Protein AF-A0A5N7J7E9-F1 (afdb_monomer_lite)

Sequence (113 aa):
MLNIFLIEDDETIALGIKTFLLRNSYKVIHAENLKKGKELIELTIGEYNLFRQLLENKNRTLTRGVLLQKLWDIDGEFVNDNTLSVAIKRLRQKLTNNTIIKTVRGIGYRLDD

Secondary structure (DSSP, 8-state):
--EEEEE-S-HHHHHHHHHHHHHTT-EEEEESSHHHHHHHTT--HHHHHHHHHHHHTTTSPEEHHHHHHHHHHHH-S---HHHHHHHHHHHHHHTS-TTSEEEETTTEEEE--

Foldseek 3Di:
DAEDEAAAQDPVVQVVVCVVCVVVVYHYDYDPHPVVSVVVLVADPLLVQLVVVQVVQAPHFDFLVNSQVSSCVPPVDRQDSVNLVVSLVSSCVSVVHVPQWDAPPPGHIHGYD

InterPro domains:
  IPR001867 OmpR/PhoB-type DNA-binding domain [PF00486] (39-111)
  IPR001867 OmpR/PhoB-type DNA-binding domain [PS51755] (10-113)
  IPR001867 OmpR/PhoB-type DNA-binding domain [SM00862] (38-111)
  IPR001867 OmpR/PhoB-type DNA-binding domain [cd00383] (34-111)
  IPR011006 CheY-like superfamily [SSF52172] (1-42)
  IPR016032 Signal transduction response regulator, C-terminal effector [SSF46894] (34-111)
  IPR036388 Winged helix-like DNA-binding domain superfamily [G3DSA:1.10.10.10] (19-113)
  IPR039420 Transcriptional regulatory protein WalR-like [PTHR48111] (41-112)

Radius of gyration: 16.15 Å; chains: 1; bounding box: 27×34×43 Å

pLDDT: mean 82.6, std 11.8, range [54.44, 96.88]

Organism: NCBI:txid238834

Structure (mmCIF, N/CA/C/O backbone):
data_AF-A0A5N7J7E9-F1
#
_entry.id   AF-A0A5N7J7E9-F1
#
loop_
_atom_site.group_PDB
_atom_site.id
_atom_site.type_symbol
_atom_site.label_atom_id
_atom_site.label_alt_id
_atom_site.label_comp_id
_atom_site.label_asym_id
_atom_site.label_entity_id
_atom_site.label_seq_id
_atom_site.pdbx_PDB_ins_code
_atom_site.Cartn_x
_atom_site.Cartn_y
_atom_site.Cartn_z
_atom_site.occupancy
_atom_site.B_iso_or_equiv
_atom_site.auth_seq_id
_atom_site.auth_comp_id
_atom_site.auth_asym_id
_atom_site.auth_atom_id
_atom_site.pdbx_PDB_model_num
ATOM 1 N N . MET A 1 1 ? -6.185 -9.521 13.969 1.00 55.72 1 MET A N 1
ATOM 2 C CA . MET A 1 1 ? -6.217 -8.138 14.486 1.00 55.72 1 MET A CA 1
ATOM 3 C C . MET A 1 1 ? -6.487 -7.236 13.297 1.00 55.72 1 MET A C 1
ATOM 5 O O . MET A 1 1 ? -5.714 -7.298 12.349 1.00 55.72 1 MET A O 1
ATOM 9 N N . LEU A 1 2 ? -7.620 -6.537 13.272 1.00 58.44 2 LEU A N 1
ATOM 10 C CA . LEU A 1 2 ? -8.031 -5.729 12.121 1.00 58.44 2 LEU A CA 1
ATOM 11 C C . LEU A 1 2 ? -7.352 -4.348 12.207 1.00 58.44 2 LEU A C 1
ATOM 13 O O . LEU A 1 2 ? -7.284 -3.761 13.290 1.00 58.44 2 LEU A O 1
ATOM 17 N N . ASN A 1 3 ? -6.818 -3.863 11.084 1.00 77.25 3 ASN A N 1
ATOM 18 C CA . ASN A 1 3 ? -6.218 -2.533 10.985 1.00 77.25 3 ASN A CA 1
ATOM 19 C C . ASN A 1 3 ? -7.284 -1.555 10.483 1.00 77.25 3 ASN A C 1
ATOM 21 O O . ASN A 1 3 ? -7.948 -1.838 9.488 1.00 77.25 3 ASN A O 1
ATOM 25 N N . ILE A 1 4 ? -7.435 -0.422 11.158 1.00 77.81 4 ILE A N 1
ATOM 26 C CA . ILE A 1 4 ? -8.388 0.628 10.807 1.00 77.81 4 ILE A CA 1
ATOM 27 C C . ILE A 1 4 ? -7.605 1.886 10.451 1.00 77.81 4 ILE A C 1
ATOM 29 O O . ILE A 1 4 ? -6.798 2.375 11.243 1.00 77.81 4 ILE A O 1
ATOM 33 N N . PHE A 1 5 ? -7.854 2.398 9.249 1.00 84.44 5 PHE A N 1
ATOM 34 C CA . PHE A 1 5 ? -7.383 3.708 8.829 1.00 84.44 5 PHE A CA 1
ATOM 35 C C . PHE A 1 5 ? -8.497 4.721 9.099 1.00 84.44 5 PHE A C 1
ATOM 37 O O . PHE A 1 5 ? -9.533 4.696 8.438 1.00 84.44 5 PHE A O 1
ATOM 44 N N . LEU A 1 6 ? -8.312 5.558 10.114 1.00 88.62 6 LEU A N 1
ATOM 45 C CA . LEU A 1 6 ? -9.253 6.591 10.525 1.00 88.62 6 LEU A CA 1
ATOM 46 C C . LEU A 1 6 ? -8.902 7.893 9.799 1.00 88.62 6 LEU A C 1
ATOM 48 O O . LEU A 1 6 ? -7.817 8.430 10.007 1.00 88.62 6 LEU A O 1
ATOM 52 N N . ILE A 1 7 ? -9.808 8.391 8.959 1.00 90.38 7 ILE A N 1
ATOM 53 C CA . ILE A 1 7 ? -9.733 9.750 8.414 1.00 90.38 7 ILE A CA 1
ATOM 54 C C . ILE A 1 7 ? -10.736 10.595 9.183 1.00 90.38 7 ILE A C 1
ATOM 56 O O . ILE A 1 7 ? -11.929 10.327 9.086 1.00 90.38 7 ILE A O 1
ATOM 60 N N . GLU A 1 8 ? -10.247 11.556 9.955 1.00 94.12 8 GLU A N 1
ATOM 61 C CA . GLU A 1 8 ? -11.079 12.434 10.779 1.00 94.12 8 GLU A CA 1
ATOM 62 C C . GLU A 1 8 ? -10.323 13.741 11.015 1.00 94.12 8 GLU A C 1
ATOM 64 O O . GLU A 1 8 ? -9.194 13.698 11.514 1.00 94.12 8 GLU A O 1
ATOM 69 N N . ASP A 1 9 ? -10.905 14.869 10.616 1.00 93.19 9 ASP A N 1
ATOM 70 C CA . ASP A 1 9 ? -10.279 16.189 10.698 1.00 93.19 9 ASP A CA 1
ATOM 71 C C . ASP A 1 9 ? -10.458 16.839 12.074 1.00 93.19 9 ASP A C 1
ATOM 73 O O . ASP A 1 9 ? -9.603 17.628 12.483 1.00 93.19 9 ASP A O 1
ATOM 77 N N . ASP A 1 10 ? -11.494 16.460 12.827 1.00 96.25 10 ASP A N 1
ATOM 78 C CA . ASP A 1 10 ? -11.666 16.893 14.212 1.00 96.25 10 ASP A CA 1
ATOM 79 C C . ASP A 1 10 ? -10.822 16.047 15.187 1.00 96.25 10 ASP A C 1
ATOM 81 O O . ASP A 1 10 ? -11.006 14.837 15.351 1.00 96.25 10 ASP A O 1
ATOM 85 N N . GLU A 1 11 ? -9.897 16.694 15.899 1.00 91.06 11 GLU A N 1
ATOM 86 C CA . GLU A 1 11 ? -8.965 16.021 16.813 1.00 91.06 11 GLU A CA 1
ATOM 87 C C . GLU A 1 11 ? -9.661 15.373 18.026 1.00 91.06 11 GLU A C 1
ATOM 89 O O . GLU A 1 11 ? -9.245 14.307 18.494 1.00 91.06 11 GLU A O 1
ATOM 94 N N . THR A 1 12 ? -10.752 15.968 18.516 1.00 94.75 12 THR A N 1
ATOM 95 C CA . THR A 1 12 ? -11.487 15.465 19.687 1.00 94.75 12 THR A CA 1
ATOM 96 C C . THR A 1 12 ? -12.273 14.209 19.322 1.00 94.75 12 THR A C 1
ATOM 98 O O . THR A 1 12 ? -12.238 13.209 20.049 1.00 94.75 12 THR A O 1
ATOM 101 N N . ILE A 1 13 ? -12.943 14.233 18.167 1.00 94.25 13 ILE A N 1
ATOM 102 C CA . ILE A 1 13 ? -13.671 13.082 17.624 1.00 94.25 13 ILE A CA 1
ATOM 103 C C . ILE A 1 13 ? -12.686 11.955 17.300 1.00 94.25 13 ILE A C 1
ATOM 105 O O . ILE A 1 13 ? -12.883 10.813 17.736 1.00 94.25 13 ILE A O 1
ATOM 109 N N . ALA A 1 14 ? -11.581 12.275 16.620 1.00 91.94 14 ALA A N 1
ATOM 110 C CA . ALA A 1 14 ? -10.544 11.311 16.280 1.00 91.94 14 ALA A CA 1
ATOM 111 C C . ALA A 1 14 ? -9.977 10.608 17.520 1.00 91.94 14 ALA A C 1
ATOM 113 O O . ALA A 1 14 ? -9.821 9.382 17.524 1.00 91.94 14 ALA A O 1
ATOM 114 N N . LEU A 1 15 ? -9.709 11.358 18.594 1.00 91.19 15 LEU A N 1
ATOM 115 C CA . LEU A 1 15 ? -9.214 10.817 19.858 1.00 91.19 15 LEU A CA 1
ATOM 116 C C . LEU A 1 15 ? -10.215 9.845 20.494 1.00 91.19 15 LEU A C 1
ATOM 118 O O . LEU A 1 15 ? -9.820 8.758 20.935 1.00 91.19 15 LEU A O 1
ATOM 122 N N . GLY A 1 16 ? -11.502 10.202 20.517 1.00 96.19 16 GLY A N 1
ATOM 123 C CA . GLY A 1 16 ? -12.567 9.347 21.041 1.00 96.19 16 GLY A CA 1
ATOM 124 C C . GLY A 1 16 ? -12.664 8.020 20.284 1.00 96.19 16 GLY A C 1
ATOM 125 O O . GLY A 1 16 ? -12.600 6.944 20.890 1.00 96.19 16 GLY A O 1
ATOM 126 N N . ILE A 1 17 ? -12.724 8.087 18.951 1.00 92.62 17 ILE A N 1
ATOM 127 C CA . ILE A 1 17 ? -12.812 6.908 18.078 1.00 92.62 17 ILE A CA 1
ATOM 128 C C . ILE A 1 17 ? -11.553 6.044 18.209 1.00 92.62 17 ILE A C 1
ATOM 130 O O . ILE A 1 17 ? -11.647 4.838 18.447 1.00 92.62 17 ILE A O 1
ATOM 134 N N . LYS A 1 18 ? -10.361 6.644 18.122 1.00 91.81 18 LYS A N 1
ATOM 135 C CA . LYS A 1 18 ? -9.084 5.930 18.258 1.00 91.81 18 LYS A CA 1
ATOM 136 C C . LYS A 1 18 ? -8.987 5.210 19.600 1.00 91.81 18 LYS A C 1
ATOM 138 O O . LYS A 1 18 ? -8.592 4.046 19.637 1.00 91.81 18 LYS A O 1
ATOM 143 N N . THR A 1 19 ? -9.391 5.860 20.691 1.00 92.12 19 THR A N 1
ATOM 144 C CA . THR A 1 19 ? -9.386 5.264 22.035 1.00 92.12 19 THR A CA 1
ATOM 145 C C . THR A 1 19 ? -10.306 4.049 22.112 1.00 92.12 19 THR A C 1
ATOM 147 O O . THR A 1 19 ? -9.906 3.004 22.629 1.00 92.12 19 THR A O 1
ATOM 150 N N . PHE A 1 20 ? -11.522 4.156 21.570 1.00 94.31 20 PHE A N 1
ATOM 151 C CA . PHE A 1 20 ? -12.464 3.040 21.515 1.00 94.31 20 PHE A CA 1
ATOM 152 C C . PHE A 1 20 ? -11.897 1.859 20.717 1.00 94.31 20 PHE A C 1
ATOM 154 O O . PHE A 1 20 ? -11.918 0.719 21.182 1.00 94.31 20 PHE A O 1
ATOM 161 N N . LEU A 1 21 ? -11.340 2.124 19.539 1.00 89.62 21 LEU A N 1
ATOM 162 C CA . LEU A 1 21 ? -10.793 1.091 18.669 1.00 89.62 21 LEU A CA 1
ATOM 163 C C . LEU A 1 21 ? -9.567 0.396 19.293 1.00 89.62 21 LEU A C 1
ATOM 165 O O . LEU A 1 21 ? -9.487 -0.832 19.300 1.00 89.62 21 LEU A O 1
ATOM 169 N N . LEU A 1 22 ? -8.648 1.146 19.905 1.00 85.38 22 LEU A N 1
ATOM 170 C CA . LEU A 1 22 ? -7.493 0.563 20.598 1.00 85.38 22 LEU A CA 1
ATOM 171 C C . LEU A 1 22 ? -7.919 -0.346 21.763 1.00 85.38 22 LEU A C 1
ATOM 173 O O . LEU A 1 22 ? -7.370 -1.436 21.922 1.00 85.38 22 LEU A O 1
ATOM 177 N N . ARG A 1 23 ? -8.941 0.049 22.539 1.00 93.69 23 ARG A N 1
ATOM 178 C CA . ARG A 1 23 ? -9.511 -0.781 23.621 1.00 93.69 23 ARG A CA 1
ATOM 179 C C . ARG A 1 23 ? -10.119 -2.087 23.113 1.00 93.69 23 ARG A C 1
ATOM 181 O O . ARG A 1 23 ? -10.084 -3.090 23.815 1.00 93.69 23 ARG A O 1
ATOM 188 N N . ASN A 1 24 ? -10.627 -2.084 21.886 1.00 90.50 24 ASN A N 1
ATOM 189 C CA . ASN A 1 24 ? -11.164 -3.266 21.219 1.00 90.50 24 ASN A CA 1
ATOM 190 C C . ASN A 1 24 ? -10.102 -4.020 20.397 1.00 90.50 24 ASN A C 1
ATOM 192 O O . ASN A 1 24 ? -10.439 -4.806 19.515 1.00 90.50 24 ASN A O 1
ATOM 196 N N . SER A 1 25 ? -8.813 -3.818 20.697 1.00 86.25 25 SER A N 1
ATOM 197 C CA . SER A 1 25 ? -7.695 -4.531 20.065 1.00 86.25 25 SER A CA 1
ATOM 198 C C . SER A 1 25 ? -7.591 -4.322 18.545 1.00 86.25 25 SER A C 1
ATOM 200 O O . SER A 1 25 ? -7.075 -5.183 17.828 1.00 86.25 25 SER A O 1
ATOM 202 N N . TYR A 1 26 ? -8.061 -3.183 18.033 1.00 75.06 26 TYR A N 1
ATOM 203 C CA . TYR A 1 26 ? -7.781 -2.744 16.667 1.00 75.06 26 TYR A CA 1
ATOM 204 C C . TYR A 1 26 ? -6.444 -2.002 16.616 1.00 75.06 26 TYR A C 1
ATOM 206 O O . TYR A 1 26 ? -6.103 -1.254 17.532 1.00 75.06 26 TYR A O 1
ATOM 214 N N . LYS A 1 27 ? -5.700 -2.144 15.515 1.00 78.38 27 LYS A N 1
ATOM 215 C CA . LYS A 1 27 ? -4.598 -1.219 15.208 1.00 78.38 27 LYS A CA 1
ATOM 216 C C . LYS A 1 27 ? -5.169 -0.036 14.445 1.00 78.38 27 LYS A C 1
ATOM 218 O O . LYS A 1 27 ? -5.862 -0.245 13.455 1.00 78.38 27 LYS A O 1
ATOM 223 N N . VAL A 1 28 ? -4.877 1.184 14.885 1.00 84.19 28 VAL A N 1
ATOM 224 C CA . VAL A 1 28 ? -5.451 2.401 14.296 1.00 84.19 28 VAL A CA 1
ATOM 225 C C . VAL A 1 28 ? -4.345 3.297 13.761 1.00 84.19 28 VAL A C 1
ATOM 227 O O . VAL A 1 28 ? -3.460 3.696 14.519 1.00 84.19 28 VAL A O 1
ATOM 230 N N . ILE A 1 29 ? -4.426 3.641 12.479 1.00 84.81 29 ILE A N 1
ATOM 231 C CA . ILE A 1 29 ? -3.660 4.731 11.868 1.00 84.81 29 ILE A CA 1
ATOM 232 C C . ILE A 1 29 ? -4.649 5.871 11.647 1.00 84.81 29 ILE A C 1
ATOM 234 O O . ILE A 1 29 ? -5.696 5.649 11.049 1.00 84.81 29 ILE A O 1
ATOM 238 N N . HIS A 1 30 ? -4.358 7.060 12.168 1.00 88.69 30 HIS A N 1
ATOM 239 C CA . HIS A 1 30 ? -5.224 8.232 12.028 1.00 88.69 30 HIS A CA 1
ATOM 240 C C . HIS A 1 30 ? -4.558 9.268 11.128 1.00 88.69 30 HIS A C 1
ATOM 242 O O . HIS A 1 30 ? -3.357 9.501 11.253 1.00 88.69 30 HIS A O 1
ATOM 248 N N . ALA A 1 31 ? -5.341 9.868 10.238 1.00 88.62 31 ALA A N 1
ATOM 249 C CA . ALA A 1 31 ? -4.956 11.019 9.443 1.00 88.62 31 ALA A CA 1
ATOM 250 C C . ALA A 1 31 ? -6.070 12.066 9.466 1.00 88.62 31 ALA A C 1
ATOM 252 O O . ALA A 1 31 ? -7.248 11.719 9.439 1.00 88.62 31 ALA A O 1
ATOM 253 N N . GLU A 1 32 ? -5.695 13.342 9.424 1.00 88.50 32 GLU A N 1
ATOM 254 C CA . GLU A 1 32 ? -6.663 14.448 9.416 1.00 88.50 32 GLU A CA 1
ATOM 255 C C . GLU A 1 32 ? -7.488 14.502 8.114 1.00 88.50 32 GLU A C 1
ATOM 257 O O . GLU A 1 32 ? -8.607 14.985 8.078 1.00 88.50 32 GLU A O 1
ATOM 262 N N . ASN A 1 33 ? -6.926 14.031 7.000 1.00 86.25 33 ASN A N 1
ATOM 263 C CA . ASN A 1 33 ? -7.578 14.045 5.699 1.00 86.25 33 ASN A CA 1
ATOM 264 C C . ASN A 1 33 ? -6.981 12.966 4.795 1.00 86.25 33 ASN A C 1
ATOM 266 O O . ASN A 1 33 ? -5.929 12.383 5.074 1.00 86.25 33 ASN A O 1
ATOM 270 N N . LEU A 1 34 ? -7.642 12.720 3.664 1.00 75.50 34 LEU A N 1
ATOM 271 C CA . LEU A 1 34 ? -7.230 11.688 2.715 1.00 75.50 34 LEU A CA 1
ATOM 272 C C . LEU A 1 34 ? -5.835 11.948 2.117 1.00 75.50 34 LEU A C 1
ATOM 274 O O . LEU A 1 34 ? -5.132 10.999 1.778 1.00 75.50 34 LEU A O 1
ATOM 278 N N . LYS A 1 35 ? -5.420 13.216 1.988 1.00 75.62 35 LYS A N 1
ATOM 279 C CA . LYS A 1 35 ? -4.096 13.574 1.461 1.00 75.62 35 LYS A CA 1
ATOM 280 C C . LYS A 1 35 ? -2.995 13.147 2.435 1.00 75.62 35 LYS A C 1
ATOM 282 O O . LYS A 1 35 ? -2.135 12.363 2.048 1.00 75.62 35 LYS A O 1
ATOM 287 N N . LYS A 1 36 ? -3.081 13.557 3.703 1.00 74.69 36 LYS A N 1
ATOM 288 C CA . LYS A 1 36 ? -2.154 13.119 4.758 1.00 74.69 36 LYS A CA 1
ATOM 289 C C . LYS A 1 36 ? -2.247 11.621 5.024 1.00 74.69 36 LYS A C 1
ATOM 291 O O . LYS A 1 36 ? -1.243 10.978 5.301 1.00 74.69 36 LYS A O 1
ATOM 296 N N . GLY A 1 37 ? -3.434 11.038 4.866 1.00 72.94 37 GLY A N 1
ATOM 297 C CA . GLY A 1 37 ? -3.623 9.595 4.950 1.00 72.94 37 GLY A CA 1
ATOM 298 C C . GLY A 1 37 ? -2.789 8.833 3.921 1.00 72.94 37 GLY A C 1
ATOM 299 O O . GLY A 1 37 ? -2.171 7.826 4.248 1.00 72.94 37 GLY A O 1
ATOM 300 N N . LYS A 1 38 ? -2.700 9.350 2.692 1.00 67.06 38 LYS A N 1
ATOM 301 C CA . LYS A 1 38 ? -1.829 8.783 1.654 1.00 67.06 38 LYS A CA 1
ATOM 302 C C . LYS A 1 38 ? -0.341 8.945 1.981 1.00 67.06 38 LYS A C 1
ATOM 304 O O . LYS A 1 38 ? 0.428 8.038 1.677 1.00 67.06 38 LYS A O 1
ATOM 309 N N . GLU A 1 39 ? 0.051 10.052 2.612 1.00 65.88 39 GLU A N 1
ATOM 310 C CA . GLU A 1 39 ? 1.432 10.302 3.058 1.00 65.88 39 GLU A CA 1
ATOM 311 C C . GLU A 1 39 ? 1.844 9.366 4.215 1.00 65.88 39 GLU A C 1
ATOM 313 O O . GLU A 1 39 ? 2.963 8.861 4.228 1.00 65.88 39 GLU A O 1
ATOM 318 N N . LEU A 1 40 ? 0.924 9.050 5.135 1.00 63.19 40 LEU A N 1
ATOM 319 C CA . LEU A 1 40 ? 1.164 8.207 6.320 1.00 63.19 40 LEU A CA 1
ATOM 320 C C . LEU A 1 40 ? 1.442 6.726 6.026 1.00 63.19 40 LEU A C 1
ATOM 322 O O . LEU A 1 40 ? 1.963 6.024 6.888 1.00 63.19 40 LEU A O 1
ATOM 326 N N . ILE A 1 41 ? 1.111 6.231 4.830 1.00 65.62 41 ILE A N 1
ATOM 327 C CA . ILE A 1 41 ? 1.475 4.866 4.403 1.00 65.62 41 ILE A CA 1
ATOM 328 C C . ILE A 1 41 ? 2.924 4.845 3.851 1.00 65.62 41 ILE A C 1
ATOM 330 O O . ILE A 1 41 ? 3.422 3.794 3.446 1.00 65.62 41 ILE A O 1
ATOM 334 N N . GLU A 1 42 ? 3.611 6.000 3.830 1.00 66.69 42 GLU A N 1
ATOM 335 C CA . GLU A 1 42 ? 4.972 6.199 3.310 1.00 66.69 42 GLU A CA 1
ATOM 336 C C . GLU A 1 42 ? 5.188 5.536 1.943 1.00 66.69 42 GLU A C 1
ATOM 338 O O . GLU A 1 42 ? 6.221 4.917 1.685 1.00 66.69 42 GLU A O 1
ATOM 343 N N . LEU A 1 43 ? 4.199 5.594 1.053 1.00 73.12 43 LEU A N 1
ATOM 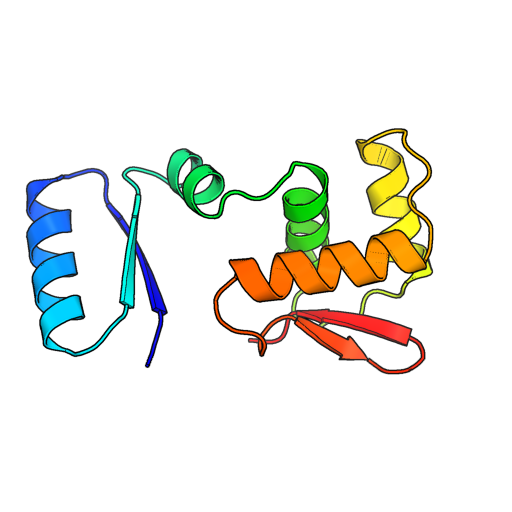344 C CA . LEU A 1 43 ? 4.353 5.033 -0.285 1.00 73.12 43 LEU A CA 1
ATOM 345 C C . LEU A 1 43 ? 5.275 5.935 -1.103 1.00 73.12 43 LEU A C 1
ATOM 347 O O . LEU A 1 43 ? 5.073 7.148 -1.166 1.00 73.12 43 LEU A O 1
ATOM 351 N N . THR A 1 44 ? 6.265 5.348 -1.775 1.00 75.62 44 THR A N 1
ATOM 352 C CA . THR A 1 44 ? 6.954 6.072 -2.850 1.00 75.62 44 THR A CA 1
ATOM 353 C C . THR A 1 44 ? 5.968 6.362 -3.985 1.00 75.62 44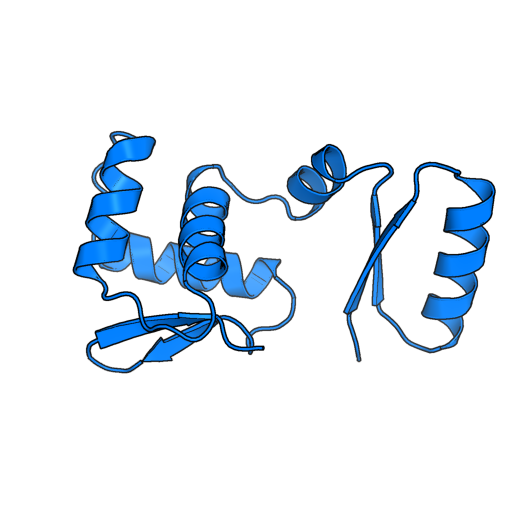 THR A C 1
ATOM 355 O O . THR A 1 44 ? 4.923 5.715 -4.089 1.00 75.62 44 THR A O 1
ATOM 358 N N . ILE A 1 45 ? 6.299 7.301 -4.876 1.00 75.50 45 ILE A N 1
ATOM 359 C CA . ILE A 1 45 ? 5.469 7.616 -6.053 1.00 75.50 45 ILE A CA 1
ATOM 360 C C . ILE A 1 45 ? 5.168 6.341 -6.859 1.00 75.50 45 ILE A C 1
ATOM 362 O O . ILE A 1 45 ? 4.003 6.033 -7.115 1.00 75.50 45 ILE A O 1
ATOM 366 N N . GLY A 1 46 ? 6.191 5.531 -7.147 1.00 77.31 46 GLY A N 1
ATOM 367 C CA . GLY A 1 46 ? 6.026 4.249 -7.835 1.00 77.31 46 GLY A CA 1
ATOM 368 C C . GLY A 1 46 ? 5.154 3.239 -7.075 1.00 77.31 46 GLY A C 1
ATOM 369 O O . GLY A 1 46 ? 4.316 2.569 -7.677 1.00 77.31 46 GLY A O 1
ATOM 370 N N . GLU A 1 47 ? 5.283 3.142 -5.747 1.00 80.44 47 GLU A N 1
ATOM 371 C CA . GLU A 1 47 ? 4.436 2.257 -4.931 1.00 80.44 47 GLU A CA 1
ATOM 372 C C . GLU A 1 47 ? 2.976 2.724 -4.900 1.00 80.44 47 GLU A C 1
ATOM 374 O O . GLU A 1 47 ? 2.066 1.900 -5.010 1.00 80.44 47 GLU A O 1
ATOM 379 N N . TYR A 1 48 ? 2.746 4.035 -4.802 1.00 79.38 48 TYR A N 1
ATOM 380 C CA . TYR A 1 48 ? 1.417 4.628 -4.890 1.00 79.38 48 TYR A CA 1
ATOM 381 C C . TYR A 1 48 ? 0.783 4.360 -6.255 1.00 79.38 48 TYR A C 1
ATOM 383 O O . TYR A 1 48 ? -0.365 3.925 -6.323 1.00 79.38 48 TYR A O 1
ATOM 391 N N . ASN A 1 49 ? 1.526 4.562 -7.342 1.00 82.00 49 ASN A N 1
ATOM 392 C CA . ASN A 1 49 ? 1.031 4.333 -8.696 1.00 82.00 49 ASN A CA 1
ATOM 393 C C . ASN A 1 49 ? 0.705 2.861 -8.940 1.00 82.00 49 ASN A C 1
ATOM 395 O O . ASN A 1 49 ? -0.375 2.546 -9.443 1.00 82.00 49 ASN A O 1
ATOM 399 N N . LEU A 1 50 ? 1.588 1.954 -8.517 1.00 87.31 50 LEU A N 1
ATOM 400 C CA . LEU A 1 50 ? 1.341 0.516 -8.558 1.00 87.31 50 LEU A CA 1
ATOM 401 C C . LEU A 1 50 ? 0.067 0.151 -7.790 1.00 87.31 50 LEU A C 1
ATOM 403 O O . LEU A 1 50 ? -0.791 -0.570 -8.304 1.00 87.31 50 LEU A O 1
ATOM 407 N N . PHE A 1 51 ? -0.077 0.672 -6.571 1.00 87.19 51 PHE A N 1
ATOM 408 C CA . PHE A 1 51 ? -1.253 0.413 -5.753 1.00 87.19 51 PHE A CA 1
ATOM 409 C C . PHE A 1 51 ? -2.527 0.979 -6.382 1.00 87.19 51 PHE A C 1
ATOM 411 O O . PHE A 1 51 ? -3.545 0.293 -6.427 1.00 87.19 51 PHE A O 1
ATOM 418 N N . ARG A 1 52 ? -2.460 2.190 -6.942 1.00 84.94 52 ARG A N 1
ATOM 419 C CA . ARG A 1 52 ? -3.565 2.830 -7.655 1.00 84.94 52 ARG A CA 1
ATOM 420 C C . ARG A 1 52 ? -4.026 1.993 -8.847 1.00 84.94 52 ARG A C 1
ATOM 422 O O . ARG A 1 52 ? -5.223 1.775 -8.984 1.00 84.94 52 ARG A O 1
ATOM 429 N N . GLN A 1 53 ? -3.108 1.484 -9.673 1.00 90.50 53 GLN A N 1
ATOM 430 C CA . GLN A 1 53 ? -3.475 0.633 -10.812 1.00 90.50 53 GLN A CA 1
ATOM 431 C C . GLN A 1 53 ? -4.207 -0.637 -10.361 1.00 90.50 53 GLN A C 1
ATOM 433 O O . GLN A 1 53 ? -5.194 -1.037 -10.978 1.00 90.50 53 GLN A O 1
ATOM 438 N N . LEU A 1 54 ? -3.748 -1.250 -9.269 1.00 90.81 54 LEU A N 1
ATOM 439 C CA . LEU A 1 54 ? -4.388 -2.421 -8.672 1.00 90.81 54 LEU A CA 1
ATOM 440 C C . LEU A 1 54 ? -5.768 -2.095 -8.073 1.00 90.81 54 LEU A C 1
ATOM 442 O O . LEU A 1 54 ? -6.688 -2.891 -8.228 1.00 90.81 54 LEU A O 1
ATOM 446 N N . LEU A 1 55 ? -5.928 -0.931 -7.437 1.00 86.19 55 LEU A N 1
ATOM 447 C CA . LEU A 1 55 ? -7.205 -0.444 -6.898 1.00 86.19 55 LEU A CA 1
ATOM 448 C C . LEU A 1 55 ? -8.235 -0.169 -7.997 1.00 86.19 55 LEU A C 1
ATOM 450 O O . LEU A 1 55 ? -9.372 -0.622 -7.901 1.00 86.19 55 LEU A O 1
ATOM 454 N N . GLU A 1 56 ? -7.839 0.529 -9.061 1.00 87.38 56 GLU A N 1
ATOM 455 C CA . GLU A 1 56 ? -8.708 0.831 -10.209 1.00 87.38 56 GLU A CA 1
ATOM 456 C C . GLU A 1 56 ? -9.144 -0.436 -10.960 1.00 87.38 56 GLU A C 1
ATOM 458 O O . GLU A 1 56 ? -10.152 -0.437 -11.661 1.00 87.38 56 GLU A O 1
ATOM 463 N N . ASN A 1 57 ? -8.401 -1.533 -10.786 1.00 92.69 57 ASN A N 1
ATOM 464 C CA . ASN A 1 57 ? -8.681 -2.842 -11.366 1.00 92.69 57 ASN A CA 1
ATOM 465 C C . ASN A 1 57 ? -8.943 -3.897 -10.282 1.00 92.69 57 ASN A C 1
ATOM 467 O O . ASN A 1 57 ? -8.565 -5.060 -10.443 1.00 92.69 57 ASN A O 1
ATOM 471 N N . LYS A 1 58 ? -9.583 -3.504 -9.172 1.00 89.69 58 LYS A N 1
ATOM 472 C CA . LYS A 1 58 ? -9.929 -4.420 -8.080 1.00 89.69 58 LYS A CA 1
ATOM 473 C C . LYS A 1 58 ? -10.640 -5.668 -8.614 1.00 89.69 58 LYS A C 1
ATOM 475 O O . LYS A 1 58 ? -11.442 -5.590 -9.544 1.00 89.69 58 LYS A O 1
ATOM 480 N N . ASN A 1 59 ? -10.310 -6.828 -8.051 1.00 92.56 59 ASN A N 1
ATOM 481 C CA . ASN A 1 59 ? -10.806 -8.147 -8.447 1.00 92.56 59 ASN A CA 1
ATOM 482 C C . ASN A 1 59 ? -10.458 -8.572 -9.892 1.00 92.56 59 ASN A C 1
ATOM 484 O O . ASN A 1 59 ? -10.867 -9.646 -10.337 1.00 92.56 59 ASN A O 1
ATOM 488 N N . ARG A 1 60 ? -9.625 -7.808 -10.615 1.00 95.19 60 ARG A N 1
ATOM 489 C CA . ARG A 1 60 ? -9.109 -8.158 -11.947 1.00 95.19 60 ARG A CA 1
ATOM 490 C C . ARG A 1 60 ? -7.603 -8.377 -11.899 1.00 95.19 60 ARG A C 1
ATOM 492 O O . ARG A 1 60 ? -6.852 -7.604 -11.312 1.00 95.19 60 ARG A O 1
ATOM 499 N N . THR A 1 61 ? -7.139 -9.448 -12.534 1.00 96.88 61 THR A N 1
ATOM 500 C CA . THR A 1 61 ? -5.703 -9.718 -12.632 1.00 96.88 61 THR A CA 1
ATOM 501 C C . THR A 1 61 ? -5.070 -8.794 -13.662 1.00 96.88 61 THR A C 1
ATOM 503 O O . THR A 1 61 ? -5.398 -8.862 -14.844 1.00 96.88 61 THR A O 1
ATOM 506 N N . LEU A 1 62 ? -4.129 -7.966 -13.217 1.00 96.38 62 LEU A N 1
ATOM 507 C CA . LEU A 1 62 ? -3.246 -7.214 -14.097 1.00 96.38 62 LEU A CA 1
ATOM 508 C C . LEU A 1 62 ? -2.009 -8.055 -14.398 1.00 96.38 62 LEU A C 1
ATOM 510 O O . LEU A 1 62 ? -1.364 -8.586 -13.488 1.00 96.38 62 LEU A O 1
ATOM 514 N N . THR A 1 63 ? -1.682 -8.193 -15.683 1.00 96.38 63 THR A N 1
ATOM 515 C CA . THR A 1 63 ? -0.484 -8.926 -16.098 1.00 96.38 63 THR A CA 1
ATOM 516 C C . THR A 1 63 ? 0.774 -8.143 -15.734 1.00 96.38 63 THR A C 1
ATOM 518 O O . THR A 1 63 ? 0.748 -6.917 -15.599 1.00 96.38 63 THR A O 1
ATOM 521 N N . ARG A 1 64 ? 1.903 -8.847 -15.605 1.00 93.81 64 ARG A N 1
ATOM 522 C CA . ARG A 1 64 ? 3.205 -8.203 -15.349 1.00 93.81 64 ARG A CA 1
ATOM 523 C C . ARG A 1 64 ? 3.532 -7.157 -16.416 1.00 93.81 64 ARG A C 1
ATOM 525 O O . ARG A 1 64 ? 3.894 -6.044 -16.064 1.00 93.81 64 ARG A O 1
ATOM 532 N N . GLY A 1 65 ? 3.316 -7.484 -17.693 1.00 92.38 65 GLY A N 1
ATOM 533 C CA . GLY A 1 65 ? 3.553 -6.565 -18.813 1.00 92.38 65 GLY A CA 1
ATOM 534 C C . GLY A 1 65 ? 2.714 -5.287 -18.736 1.00 92.38 65 GLY A C 1
ATOM 535 O O . GLY A 1 65 ? 3.255 -4.199 -18.897 1.00 92.38 65 GLY A O 1
ATOM 536 N N . VAL A 1 66 ? 1.422 -5.398 -18.402 1.00 92.12 66 VAL A N 1
ATOM 537 C CA . VAL A 1 66 ? 0.540 -4.227 -18.232 1.00 92.12 66 VAL A CA 1
ATOM 538 C C . VAL A 1 66 ? 0.993 -3.349 -17.066 1.00 92.12 66 VAL A C 1
ATOM 540 O O . VAL A 1 66 ? 0.993 -2.126 -17.179 1.00 92.12 66 VAL A O 1
ATOM 543 N N . LEU A 1 67 ? 1.392 -3.957 -15.946 1.00 91.69 67 LEU A N 1
ATOM 544 C CA . LEU A 1 67 ? 1.900 -3.215 -14.790 1.00 91.69 67 LEU A CA 1
ATOM 545 C C . LEU A 1 67 ? 3.225 -2.514 -15.104 1.00 91.69 67 LEU A C 1
ATOM 547 O O . LEU A 1 67 ? 3.383 -1.356 -14.741 1.00 91.69 67 LEU A O 1
ATOM 551 N N . LEU A 1 68 ? 4.146 -3.184 -15.799 1.00 88.81 68 LEU A N 1
ATOM 552 C CA . LEU A 1 68 ? 5.426 -2.600 -16.206 1.00 88.81 68 LEU A CA 1
ATOM 553 C C . LEU A 1 68 ? 5.227 -1.407 -17.147 1.00 88.81 68 LEU A C 1
ATOM 555 O O . LEU A 1 68 ? 5.792 -0.350 -16.892 1.00 88.81 68 LEU A O 1
ATOM 559 N N . GLN A 1 69 ? 4.365 -1.542 -18.161 1.00 85.44 69 GLN A N 1
ATOM 560 C CA . GLN A 1 69 ? 4.044 -0.454 -19.089 1.00 85.44 69 GLN A CA 1
ATOM 561 C C . GLN A 1 69 ? 3.523 0.783 -18.345 1.00 85.44 69 GLN A C 1
ATOM 563 O O . GLN A 1 69 ? 4.044 1.880 -18.504 1.00 85.44 69 GLN A O 1
ATOM 568 N N . LYS A 1 70 ? 2.540 0.586 -17.461 1.00 80.56 70 LYS A N 1
ATOM 569 C CA . LYS A 1 70 ? 1.913 1.673 -16.698 1.00 80.56 70 LYS A CA 1
ATOM 570 C C . LYS A 1 70 ? 2.843 2.336 -15.681 1.00 80.56 70 LYS A C 1
ATOM 572 O O . LYS A 1 70 ? 2.585 3.472 -15.305 1.00 80.56 70 LYS A O 1
ATOM 577 N N . LEU A 1 71 ? 3.863 1.632 -15.190 1.00 74.31 71 LEU A N 1
ATOM 578 C CA . LEU A 1 71 ? 4.853 2.195 -14.266 1.00 74.31 71 LEU A CA 1
ATOM 579 C C . LEU A 1 71 ? 5.951 2.968 -15.007 1.00 74.31 71 LEU A C 1
ATOM 581 O O . LEU A 1 71 ? 6.394 4.001 -14.512 1.00 74.31 71 LEU A O 1
ATOM 585 N N . TRP A 1 72 ? 6.351 2.511 -16.199 1.00 69.19 72 TRP A N 1
ATOM 586 C CA . TRP A 1 72 ? 7.295 3.231 -17.063 1.00 69.19 72 TRP A CA 1
ATOM 587 C C . TRP A 1 72 ? 6.772 4.579 -17.539 1.00 69.19 72 TRP A C 1
ATOM 589 O O . TRP A 1 72 ? 7.537 5.540 -17.558 1.00 69.19 72 TRP A O 1
ATOM 599 N N . ASP A 1 73 ? 5.480 4.669 -17.853 1.00 60.19 73 ASP A N 1
ATOM 600 C CA . ASP A 1 73 ? 4.865 5.916 -18.324 1.00 60.19 73 ASP A CA 1
ATOM 601 C C . ASP A 1 73 ? 4.908 7.053 -17.282 1.00 60.19 73 ASP A C 1
ATOM 603 O O . ASP A 1 73 ? 4.654 8.205 -17.629 1.00 60.19 73 ASP A O 1
ATOM 607 N N . ILE A 1 74 ? 5.201 6.751 -16.009 1.00 57.22 74 ILE A N 1
ATOM 608 C CA . ILE A 1 74 ? 5.091 7.717 -14.907 1.00 57.22 74 ILE A CA 1
ATOM 609 C C . ILE A 1 74 ? 6.453 8.161 -14.365 1.00 57.22 74 ILE A C 1
ATOM 611 O O . ILE A 1 74 ? 6.643 9.355 -14.149 1.00 57.22 74 ILE A O 1
ATOM 615 N N . ASP A 1 75 ? 7.394 7.234 -14.157 1.00 56.66 75 ASP A N 1
ATOM 616 C CA . ASP A 1 75 ? 8.659 7.544 -13.470 1.00 56.66 75 ASP A CA 1
ATOM 617 C C . ASP A 1 75 ? 9.869 7.662 -14.419 1.00 56.66 75 ASP A C 1
ATOM 619 O O . ASP A 1 75 ? 10.950 8.043 -13.978 1.00 56.66 75 ASP A O 1
ATOM 623 N N . GLY A 1 76 ? 9.730 7.342 -15.714 1.00 54.44 76 GLY A N 1
ATOM 624 C CA . GLY A 1 76 ? 10.805 7.465 -16.717 1.00 5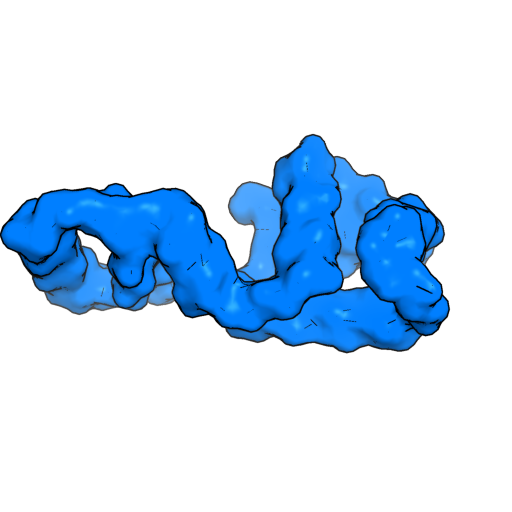4.44 76 GLY A CA 1
ATOM 625 C C . GLY A 1 76 ? 12.031 6.558 -16.499 1.00 54.44 76 GLY A C 1
ATOM 626 O O . GLY A 1 76 ? 12.874 6.439 -17.388 1.00 54.44 76 GLY A O 1
ATOM 627 N N . GLU A 1 77 ? 12.131 5.886 -15.348 1.00 58.91 77 GLU A N 1
ATOM 628 C CA . GLU A 1 77 ? 13.145 4.883 -15.039 1.00 58.91 77 GLU A CA 1
ATOM 629 C C . GLU A 1 77 ? 12.738 3.489 -15.531 1.00 58.91 77 GLU A C 1
ATOM 631 O O . GLU A 1 77 ? 11.582 3.065 -15.442 1.00 58.91 77 GLU A O 1
ATOM 636 N N . PHE A 1 78 ? 13.726 2.727 -16.006 1.00 58.41 78 PHE A N 1
ATOM 637 C CA . PHE A 1 78 ? 13.536 1.373 -16.517 1.00 58.41 78 PHE A CA 1
ATOM 638 C C . PHE A 1 78 ? 13.254 0.373 -15.374 1.00 58.41 78 PHE A C 1
ATOM 640 O O . PHE A 1 78 ? 14.120 -0.360 -14.901 1.00 58.41 78 PHE A O 1
ATOM 647 N N . VAL A 1 79 ? 12.004 0.321 -14.918 1.00 65.56 79 VAL A N 1
ATOM 648 C CA . VAL A 1 79 ? 11.439 -0.753 -14.086 1.00 65.56 79 VAL A CA 1
ATOM 649 C C . VAL A 1 79 ? 11.506 -2.092 -14.831 1.00 65.56 79 VAL A C 1
ATOM 651 O O . VAL A 1 79 ? 10.811 -2.299 -15.817 1.00 65.56 79 VAL A O 1
ATOM 654 N N . ASN A 1 80 ? 12.317 -3.034 -14.361 1.00 75.12 80 ASN A N 1
ATOM 655 C CA . ASN A 1 80 ? 12.321 -4.394 -14.900 1.00 75.12 80 ASN A CA 1
ATOM 656 C C . ASN A 1 80 ? 11.436 -5.332 -14.056 1.00 75.12 80 ASN A C 1
ATOM 658 O O . ASN A 1 80 ? 10.861 -4.958 -13.030 1.00 75.12 80 ASN A O 1
ATOM 662 N N . ASP A 1 81 ? 11.337 -6.586 -14.486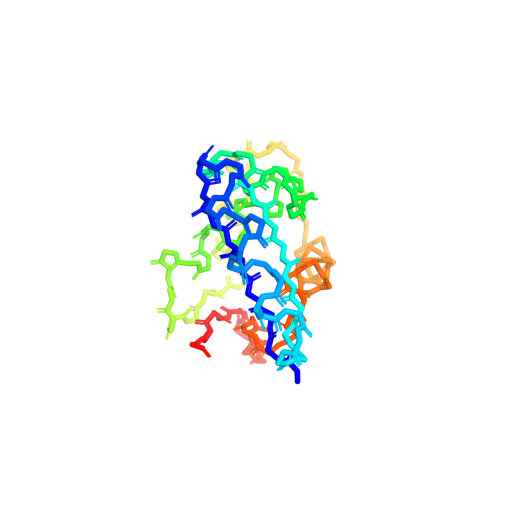 1.00 82.81 81 ASP A N 1
ATOM 663 C CA . ASP A 1 81 ? 10.498 -7.606 -13.854 1.00 82.81 81 ASP A CA 1
ATOM 664 C C . ASP A 1 81 ? 10.859 -7.869 -12.368 1.00 82.81 81 ASP A C 1
ATOM 666 O O . ASP A 1 81 ? 9.990 -8.115 -11.519 1.00 82.81 81 ASP A O 1
ATOM 670 N N . ASN A 1 82 ? 12.141 -7.730 -12.012 1.00 85.44 82 ASN A N 1
ATOM 671 C CA . ASN A 1 82 ? 12.601 -7.819 -10.625 1.00 85.44 82 ASN A CA 1
ATOM 672 C C . ASN A 1 82 ? 12.170 -6.594 -9.812 1.00 85.44 82 ASN A C 1
ATOM 674 O O . ASN A 1 82 ? 11.707 -6.752 -8.679 1.00 85.44 82 ASN A O 1
ATOM 678 N N . THR A 1 83 ? 12.249 -5.394 -10.391 1.00 83.62 83 THR A N 1
ATOM 679 C CA . THR A 1 83 ? 11.796 -4.152 -9.753 1.00 83.62 83 THR A CA 1
ATOM 680 C C . THR A 1 83 ? 10.308 -4.217 -9.406 1.00 83.62 83 THR A C 1
ATOM 682 O O . THR A 1 83 ? 9.943 -3.909 -8.271 1.00 83.62 83 THR A O 1
ATOM 685 N N . LEU A 1 84 ? 9.456 -4.719 -10.311 1.00 89.25 84 LEU A N 1
ATOM 686 C CA . LEU A 1 84 ? 8.027 -4.922 -10.027 1.00 89.25 84 LEU A CA 1
ATOM 687 C C . LEU A 1 84 ? 7.812 -5.883 -8.847 1.00 89.25 84 LEU A C 1
ATOM 689 O O . LEU A 1 84 ? 7.009 -5.616 -7.953 1.00 89.25 84 LEU A O 1
ATOM 693 N N . SER A 1 85 ? 8.552 -6.993 -8.811 1.00 90.25 85 SER A N 1
ATOM 694 C CA . SER A 1 85 ? 8.455 -7.975 -7.723 1.00 90.25 85 SER A CA 1
ATOM 695 C C . SER A 1 85 ? 8.849 -7.378 -6.366 1.00 90.25 85 SER A C 1
ATOM 697 O O . SER A 1 85 ? 8.180 -7.629 -5.358 1.00 90.25 85 SER A O 1
ATOM 699 N N . VAL A 1 86 ? 9.908 -6.562 -6.332 1.00 87.19 86 VAL A N 1
ATOM 700 C CA . VAL A 1 86 ? 10.365 -5.857 -5.124 1.00 87.19 86 VAL A CA 1
ATOM 701 C C . VAL A 1 86 ? 9.355 -4.794 -4.693 1.00 87.19 86 VAL A C 1
ATOM 703 O O . VAL A 1 86 ? 9.037 -4.719 -3.506 1.00 87.19 86 VAL A O 1
ATOM 706 N N . ALA A 1 87 ? 8.803 -4.024 -5.632 1.00 86.06 87 ALA A N 1
ATOM 707 C CA . ALA A 1 87 ? 7.777 -3.023 -5.354 1.00 86.06 87 ALA A CA 1
ATOM 708 C C . ALA A 1 87 ? 6.513 -3.660 -4.756 1.00 86.06 87 ALA A C 1
ATOM 710 O O . ALA A 1 87 ? 6.048 -3.220 -3.709 1.00 86.06 87 ALA A O 1
ATOM 711 N N . ILE A 1 88 ? 6.015 -4.765 -5.328 1.00 89.88 88 ILE A N 1
ATOM 712 C CA . ILE A 1 88 ? 4.892 -5.528 -4.755 1.00 89.88 88 ILE A CA 1
ATOM 713 C C . ILE A 1 88 ? 5.216 -6.012 -3.338 1.00 89.88 88 ILE A C 1
ATOM 715 O O . ILE A 1 88 ? 4.357 -5.962 -2.456 1.00 89.88 88 ILE A O 1
ATOM 719 N N . LYS A 1 89 ? 6.443 -6.490 -3.095 1.00 87.69 89 LYS A N 1
ATOM 720 C CA . LYS A 1 89 ? 6.870 -6.940 -1.763 1.00 87.69 89 LYS A CA 1
ATOM 721 C C . LYS A 1 89 ? 6.840 -5.793 -0.749 1.00 87.69 89 LYS A C 1
ATOM 723 O O . LYS A 1 89 ? 6.267 -5.971 0.322 1.00 87.69 89 LYS A O 1
ATOM 728 N N . ARG A 1 90 ? 7.422 -4.637 -1.083 1.00 84.38 90 ARG A N 1
ATOM 729 C CA . ARG A 1 90 ? 7.427 -3.444 -0.218 1.00 84.38 90 ARG A CA 1
ATOM 730 C C . ARG A 1 90 ? 6.014 -2.925 0.024 1.00 84.38 90 ARG A C 1
ATOM 732 O O . ARG A 1 90 ? 5.634 -2.697 1.167 1.00 84.38 90 ARG A O 1
ATOM 739 N N . LEU A 1 91 ? 5.205 -2.846 -1.031 1.0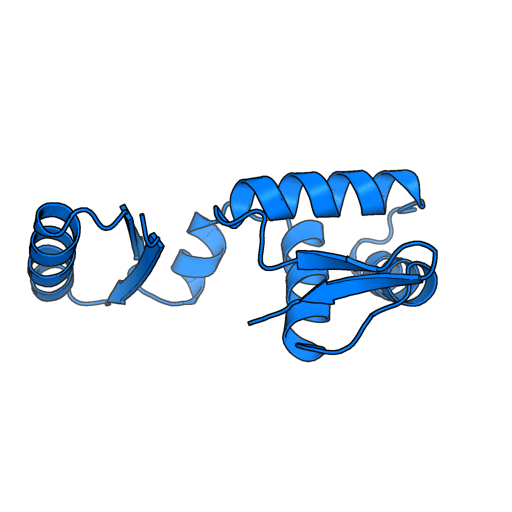0 84.19 91 LEU A N 1
ATOM 740 C CA . LEU A 1 91 ? 3.815 -2.415 -0.950 1.00 84.19 91 LEU A CA 1
ATOM 741 C C . LEU A 1 91 ? 2.995 -3.327 -0.024 1.00 84.19 91 LEU A C 1
ATOM 743 O O . LEU A 1 91 ? 2.289 -2.836 0.849 1.00 84.19 91 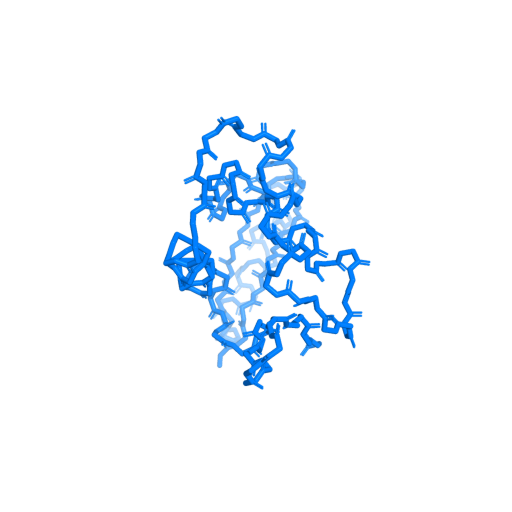LEU A O 1
ATOM 747 N N . ARG A 1 92 ? 3.138 -4.655 -0.132 1.00 85.69 92 ARG A N 1
ATOM 748 C CA . ARG A 1 92 ? 2.497 -5.611 0.793 1.00 85.69 92 ARG A CA 1
ATOM 749 C C . ARG A 1 92 ? 2.912 -5.399 2.250 1.00 85.69 92 ARG A C 1
ATOM 751 O O . ARG A 1 92 ? 2.057 -5.456 3.129 1.00 85.69 92 ARG A O 1
ATOM 758 N N . GLN A 1 93 ? 4.198 -5.139 2.498 1.00 80.12 93 GLN A N 1
ATOM 759 C CA . GLN A 1 93 ? 4.707 -4.859 3.845 1.00 80.12 93 GLN A CA 1
ATOM 760 C C . GLN A 1 93 ? 4.088 -3.580 4.426 1.00 80.12 93 GLN A C 1
ATOM 762 O O . GLN A 1 93 ? 3.690 -3.577 5.589 1.00 80.12 93 GLN A O 1
ATOM 767 N N . LYS A 1 94 ? 3.951 -2.527 3.610 1.00 77.44 94 LYS A N 1
ATOM 768 C CA . LYS A 1 94 ? 3.374 -1.234 4.014 1.00 77.44 94 LYS A CA 1
ATOM 769 C C . LYS A 1 94 ? 1.864 -1.297 4.235 1.00 77.44 94 LYS A C 1
ATOM 771 O O . LYS A 1 94 ? 1.368 -0.792 5.235 1.00 77.44 94 LYS A O 1
ATOM 776 N N . LEU A 1 95 ? 1.132 -2.008 3.376 1.00 75.44 95 LEU A N 1
ATOM 777 C CA . LEU A 1 95 ? -0.330 -2.131 3.462 1.00 75.44 95 LEU A CA 1
ATOM 778 C C . LEU A 1 95 ? -0.824 -3.003 4.630 1.00 75.44 95 LEU A C 1
ATOM 780 O O . LEU A 1 95 ? -2.023 -3.248 4.746 1.00 75.44 95 LEU A O 1
ATOM 784 N N . THR A 1 96 ? 0.084 -3.462 5.500 1.00 60.41 96 THR A N 1
ATOM 785 C CA . THR A 1 96 ? -0.165 -4.077 6.819 1.00 60.41 96 THR A CA 1
ATOM 786 C C . THR A 1 96 ? -1.031 -5.355 6.824 1.00 60.41 96 THR A C 1
ATOM 788 O O . THR A 1 96 ? -1.119 -6.031 7.846 1.00 60.41 96 THR A O 1
ATOM 791 N N . ASN A 1 97 ? -1.578 -5.747 5.669 1.00 56.00 97 ASN A N 1
ATOM 792 C CA . ASN A 1 97 ? -2.252 -6.999 5.358 1.00 56.00 97 ASN A CA 1
ATOM 793 C C . ASN A 1 97 ? -1.610 -7.581 4.089 1.00 56.00 97 ASN A C 1
ATOM 795 O O . ASN A 1 97 ? -1.950 -7.209 2.967 1.00 56.00 97 ASN A O 1
ATOM 799 N N . ASN A 1 98 ? -0.717 -8.562 4.252 1.00 57.47 98 ASN A N 1
ATOM 800 C CA . ASN A 1 98 ? -0.094 -9.313 3.146 1.00 57.47 98 ASN A CA 1
ATOM 801 C C . ASN A 1 98 ? -1.107 -10.046 2.235 1.00 57.47 98 ASN A C 1
ATOM 803 O O . ASN A 1 98 ? -0.714 -10.724 1.284 1.00 57.47 98 ASN A O 1
ATOM 807 N N . THR A 1 99 ? -2.400 -9.969 2.543 1.00 60.78 99 THR A N 1
ATOM 808 C CA . THR A 1 99 ? -3.460 -10.771 1.947 1.00 60.78 99 THR A CA 1
ATOM 809 C C . THR A 1 99 ? -4.218 -10.088 0.818 1.00 60.78 99 THR A C 1
ATOM 811 O O . THR A 1 99 ? -4.775 -10.837 0.020 1.00 60.78 99 THR A O 1
ATOM 814 N N . ILE A 1 100 ? -4.209 -8.754 0.703 1.00 81.44 100 ILE A N 1
ATOM 815 C CA . ILE A 1 100 ? -5.031 -8.044 -0.298 1.00 81.44 100 ILE A CA 1
ATOM 816 C C . ILE A 1 100 ? -4.441 -8.112 -1.710 1.00 81.44 100 ILE A C 1
ATOM 818 O O . ILE A 1 100 ? -5.161 -8.352 -2.668 1.00 81.44 100 ILE A O 1
ATOM 822 N N . ILE A 1 101 ? -3.119 -7.982 -1.872 1.00 89.88 101 ILE A N 1
ATOM 823 C CA . ILE A 1 101 ? -2.479 -8.124 -3.188 1.00 89.88 101 ILE A CA 1
ATOM 824 C C . ILE A 1 101 ? -2.078 -9.586 -3.374 1.00 89.88 101 ILE A C 1
ATOM 826 O O . ILE A 1 101 ? -1.093 -10.039 -2.786 1.00 89.88 101 ILE A O 1
ATOM 830 N N . LYS A 1 102 ? -2.781 -10.333 -4.223 1.00 92.25 102 LYS A N 1
ATOM 831 C CA . LYS A 1 102 ? -2.476 -11.725 -4.573 1.00 92.25 102 LYS A CA 1
ATOM 832 C C . LYS A 1 102 ? -1.538 -11.826 -5.767 1.00 92.25 102 LYS A C 1
ATOM 834 O O . LYS A 1 102 ? -1.601 -11.042 -6.710 1.00 92.25 102 LYS A O 1
ATOM 839 N N . THR A 1 103 ? -0.674 -12.837 -5.727 1.00 94.31 103 THR A N 1
ATOM 840 C CA . THR A 1 103 ? 0.089 -13.265 -6.902 1.00 94.31 103 THR A CA 1
ATOM 841 C C . THR A 1 103 ? -0.753 -14.273 -7.672 1.00 94.31 103 THR A C 1
ATOM 843 O O . THR A 1 103 ? -1.092 -15.323 -7.130 1.00 94.31 103 THR A O 1
ATOM 846 N N . VAL A 1 104 ? -1.041 -13.989 -8.939 1.00 95.62 104 VAL A N 1
ATOM 847 C CA . VAL A 1 104 ? -1.636 -14.955 -9.866 1.00 95.62 104 VAL A CA 1
ATOM 848 C C . VAL A 1 104 ? -0.496 -15.556 -10.675 1.00 95.62 104 VAL A C 1
ATOM 850 O O . VAL A 1 104 ? 0.070 -14.910 -11.560 1.00 95.62 104 VAL A O 1
ATOM 853 N N . ARG A 1 105 ? -0.080 -16.765 -10.281 1.00 93.44 105 ARG A N 1
ATOM 854 C CA . ARG A 1 105 ? 1.153 -17.408 -10.755 1.00 93.44 105 ARG A CA 1
ATOM 855 C C . ARG A 1 105 ? 1.179 -17.484 -12.286 1.00 93.44 105 ARG A C 1
ATOM 857 O O . ARG A 1 105 ? 0.218 -17.929 -12.895 1.00 93.44 105 ARG A O 1
ATOM 864 N N . GLY A 1 106 ? 2.284 -17.037 -12.884 1.00 92.44 106 GLY A N 1
ATOM 865 C CA . GLY A 1 106 ? 2.471 -17.005 -14.340 1.00 92.44 106 GLY A CA 1
ATOM 866 C C . GLY A 1 106 ? 1.757 -15.862 -15.069 1.00 92.44 106 GLY A C 1
ATOM 867 O O . GLY A 1 106 ? 1.984 -15.694 -16.259 1.00 92.44 106 GLY A O 1
ATOM 868 N N . ILE A 1 107 ? 0.935 -15.060 -14.381 1.00 96.00 107 ILE A N 1
ATOM 869 C CA . ILE A 1 107 ? 0.120 -14.011 -15.013 1.00 96.00 107 ILE A CA 1
ATOM 870 C C . ILE A 1 107 ? 0.505 -12.627 -14.486 1.00 96.00 107 ILE A C 1
ATOM 872 O O . ILE A 1 107 ? 0.900 -11.750 -15.254 1.00 96.00 107 ILE A O 1
ATOM 876 N N . GLY A 1 108 ? 0.424 -12.417 -13.171 1.00 95.56 108 GLY A N 1
ATOM 877 C CA . GLY A 1 108 ? 0.677 -11.110 -12.569 1.00 95.56 108 GLY A CA 1
ATOM 878 C C . GLY A 1 108 ? 0.088 -10.967 -11.173 1.00 95.56 108 GLY A C 1
ATOM 879 O O . GLY A 1 108 ? 0.257 -11.854 -10.331 1.00 95.56 108 GLY A O 1
ATOM 880 N N . TYR A 1 109 ? -0.575 -9.842 -10.920 1.00 95.56 109 TYR A N 1
ATOM 881 C CA . TYR A 1 109 ? -1.045 -9.464 -9.589 1.00 95.56 109 TYR A CA 1
ATOM 882 C C . TYR A 1 109 ? -2.504 -9.012 -9.616 1.00 95.56 109 TYR A C 1
ATOM 884 O O . TYR A 1 109 ? -2.993 -8.497 -10.621 1.00 95.56 109 TYR A O 1
ATOM 892 N N . ARG A 1 110 ? -3.206 -9.224 -8.505 1.00 94.94 110 ARG A N 1
ATOM 893 C CA . ARG A 1 110 ? -4.605 -8.827 -8.326 1.00 94.94 110 ARG A CA 1
ATOM 894 C C . ARG A 1 110 ? -4.804 -8.276 -6.925 1.00 94.94 110 ARG A C 1
ATOM 896 O O . ARG A 1 110 ? -4.192 -8.788 -5.991 1.00 94.94 110 ARG A O 1
ATOM 903 N N . LEU A 1 111 ? -5.633 -7.249 -6.795 1.00 91.81 111 LEU A N 1
ATOM 904 C CA . LEU A 1 111 ? -6.120 -6.788 -5.502 1.00 91.81 111 LEU A CA 1
ATOM 905 C C . LEU A 1 111 ? -7.478 -7.435 -5.228 1.00 91.81 111 LEU A C 1
ATOM 907 O O . LEU A 1 111 ? -8.406 -7.219 -6.006 1.00 91.81 111 LEU A O 1
ATOM 911 N N . ASP A 1 112 ? -7.560 -8.208 -4.153 1.00 85.31 112 ASP A N 1
ATOM 912 C CA . ASP A 1 112 ? -8.782 -8.846 -3.660 1.00 85.31 112 ASP A CA 1
ATOM 913 C C . ASP A 1 112 ? -9.371 -8.012 -2.498 1.00 85.31 112 ASP A C 1
ATOM 915 O O . ASP A 1 112 ? -8.685 -7.137 -1.952 1.00 85.31 112 ASP A O 1
ATOM 919 N N . ASP A 1 113 ? -10.645 -8.253 -2.167 1.00 65.62 113 ASP A N 1
ATOM 920 C CA . ASP A 1 113 ? -11.368 -7.627 -1.044 1.00 65.62 113 ASP A CA 1
ATOM 921 C C . ASP A 1 113 ? -10.745 -7.908 0.340 1.00 65.62 113 ASP A C 1
ATOM 923 O O . ASP A 1 113 ? -10.273 -9.045 0.592 1.00 65.62 113 ASP A O 1
#